Protein AF-A0A356Z5E9-F1 (afdb_monomer_lite)

Secondary structure (DSSP, 8-state):
---TTTTHHHHHHHHHHHHHHHHHHHHHHHHHHHSS---HHHHHHHHHHHHHHHHHHHHHHHHHHHHHHHHHHHS--TT--------TTHHHHHHHHHHHHHHHHHHHHHHHHHHHHHHHHHHHHHHHHHHHHHHHHHHHHHHTT-----S--------

Structure (mmCIF, N/CA/C/O backbone):
data_AF-A0A356Z5E9-F1
#
_entry.id   AF-A0A356Z5E9-F1
#
loop_
_atom_site.group_PDB
_atom_site.id
_atom_site.type_symbol
_atom_site.label_atom_id
_atom_site.label_alt_id
_atom_site.label_comp_id
_atom_site.label_asym_id
_atom_site.label_entity_id
_atom_site.label_seq_id
_atom_site.pdbx_PDB_ins_code
_atom_site.Cartn_x
_atom_site.Cartn_y
_atom_site.Cartn_z
_atom_site.occupancy
_atom_site.B_iso_or_equiv
_atom_site.auth_seq_id
_atom_site.auth_comp_id
_atom_site.auth_asym_id
_atom_site.auth_atom_id
_atom_site.pdbx_PDB_model_num
ATOM 1 N N . MET A 1 1 ? 26.402 -1.338 -32.395 1.00 38.12 1 MET A N 1
ATOM 2 C CA . MET A 1 1 ? 26.317 -1.157 -30.927 1.00 38.12 1 MET A CA 1
ATOM 3 C C . MET A 1 1 ? 24.865 -0.861 -30.579 1.00 38.12 1 MET A C 1
ATOM 5 O O . MET A 1 1 ? 24.390 0.202 -30.948 1.00 38.12 1 MET A O 1
ATOM 9 N N . LYS A 1 2 ? 24.137 -1.814 -29.982 1.00 38.47 2 LYS A N 1
ATOM 10 C CA . LYS A 1 2 ? 22.749 -1.601 -29.529 1.00 38.47 2 LYS A CA 1
ATOM 11 C C . LYS A 1 2 ? 22.754 -0.654 -28.320 1.00 38.47 2 LYS A C 1
ATOM 13 O O . LYS A 1 2 ? 23.650 -0.762 -27.487 1.00 38.47 2 LYS A O 1
ATOM 18 N N . SER A 1 3 ? 21.807 0.285 -28.285 1.00 46.62 3 SER A N 1
ATOM 19 C CA . SER A 1 3 ? 21.690 1.355 -27.284 1.00 46.62 3 SER A CA 1
ATOM 20 C C . SER A 1 3 ? 21.764 0.805 -25.855 1.00 46.62 3 SER A C 1
ATOM 22 O O . SER A 1 3 ? 21.025 -0.113 -25.488 1.00 46.62 3 SER A O 1
ATOM 24 N N . SER A 1 4 ? 22.646 1.389 -25.046 1.00 53.97 4 SER A N 1
ATOM 25 C CA . SER A 1 4 ? 22.857 1.100 -23.624 1.00 53.97 4 SER A CA 1
ATOM 26 C C . SER A 1 4 ? 21.620 1.356 -22.745 1.00 53.97 4 SER A C 1
ATOM 28 O O . SER A 1 4 ? 21.593 0.918 -21.599 1.00 53.97 4 SER A O 1
ATOM 30 N N . LEU A 1 5 ? 20.579 2.008 -23.279 1.00 56.12 5 LEU A N 1
ATOM 31 C CA . LEU A 1 5 ? 19.312 2.279 -22.589 1.00 56.12 5 LEU A CA 1
ATOM 32 C C . LEU A 1 5 ? 18.208 1.247 -22.882 1.00 56.12 5 LEU A C 1
ATOM 34 O O . LEU A 1 5 ? 17.252 1.147 -22.114 1.00 56.12 5 LEU A O 1
ATOM 38 N N . THR A 1 6 ? 18.353 0.415 -23.922 1.00 64.19 6 THR A N 1
ATOM 39 C CA . THR A 1 6 ? 17.310 -0.548 -24.345 1.00 64.19 6 THR A CA 1
ATOM 40 C C . THR A 1 6 ? 16.963 -1.575 -23.257 1.00 64.19 6 THR A C 1
ATOM 42 O O . THR A 1 6 ? 15.827 -2.026 -23.169 1.00 64.19 6 THR A O 1
ATOM 45 N N . GLY A 1 7 ? 17.930 -1.944 -22.408 1.00 74.31 7 GLY A N 1
ATOM 46 C CA . GLY A 1 7 ? 17.704 -2.854 -21.278 1.00 74.31 7 GLY A CA 1
ATOM 47 C C . GLY A 1 7 ? 17.180 -2.168 -20.012 1.00 74.31 7 GLY A C 1
ATOM 48 O O . GLY A 1 7 ? 16.654 -2.843 -19.134 1.00 74.31 7 GLY A O 1
ATOM 49 N N . LEU A 1 8 ? 17.303 -0.840 -19.909 1.00 81.81 8 LEU A N 1
ATOM 50 C CA . LEU A 1 8 ? 16.924 -0.079 -18.717 1.00 81.81 8 LEU A CA 1
ATOM 51 C C . LEU A 1 8 ? 15.422 0.213 -18.679 1.00 81.81 8 LEU A C 1
ATOM 53 O O . LEU A 1 8 ? 14.810 0.137 -17.614 1.00 81.81 8 LEU A O 1
ATOM 57 N N . MET A 1 9 ? 14.840 0.526 -19.839 1.00 86.50 9 MET A N 1
ATOM 58 C CA . MET A 1 9 ? 13.428 0.893 -19.958 1.00 86.50 9 MET A CA 1
ATOM 59 C C . MET A 1 9 ? 12.472 -0.209 -19.470 1.00 86.50 9 MET A C 1
ATOM 61 O O . MET A 1 9 ? 11.648 0.102 -18.614 1.00 86.50 9 MET A O 1
ATOM 65 N N . PRO A 1 10 ? 12.630 -1.497 -19.845 1.00 90.25 10 PRO A N 1
ATOM 66 C CA . PRO A 1 10 ? 11.760 -2.564 -19.336 1.00 90.25 10 PRO A CA 1
ATOM 67 C C . PRO A 1 10 ? 11.824 -2.744 -17.811 1.00 90.25 10 PRO A C 1
ATOM 69 O O . PRO A 1 10 ? 10.813 -3.009 -17.164 1.00 90.25 10 PRO A O 1
ATOM 72 N N . VAL A 1 11 ? 13.009 -2.578 -17.213 1.00 90.75 11 VAL A N 1
ATOM 73 C CA . VAL A 1 11 ? 13.191 -2.682 -15.753 1.00 90.75 11 VAL A CA 1
ATOM 74 C C . VAL A 1 11 ? 12.541 -1.490 -15.045 1.00 90.75 11 VAL A C 1
ATOM 76 O O . VAL A 1 11 ? 11.961 -1.638 -13.968 1.00 90.75 11 VAL A O 1
ATOM 79 N N . LEU A 1 12 ? 12.608 -0.305 -15.656 1.00 90.88 12 LEU A N 1
ATOM 80 C CA . LEU A 1 12 ? 11.945 0.893 -15.154 1.00 90.88 12 LEU A CA 1
ATOM 81 C C . LEU A 1 12 ? 10.417 0.804 -15.275 1.00 90.88 12 LEU A C 1
ATOM 83 O O . LEU A 1 12 ? 9.724 1.232 -14.353 1.00 90.88 12 LEU A O 1
ATOM 87 N N . ASP A 1 13 ? 9.901 0.219 -16.357 1.00 93.69 13 ASP A N 1
ATOM 88 C CA . ASP A 1 13 ? 8.469 -0.033 -16.552 1.00 93.69 13 ASP A CA 1
ATOM 89 C C . ASP A 1 13 ? 7.909 -0.976 -15.488 1.00 93.69 13 ASP A C 1
ATOM 91 O O . ASP A 1 13 ? 6.891 -0.667 -14.861 1.00 93.69 13 ASP A O 1
ATOM 95 N N . GLU A 1 14 ? 8.601 -2.085 -15.215 1.00 96.06 14 GLU A N 1
ATOM 96 C CA . GLU A 1 14 ? 8.196 -2.995 -14.142 1.00 96.06 14 GLU A CA 1
ATOM 97 C C . GLU A 1 14 ? 8.257 -2.286 -12.784 1.00 96.06 14 GLU A C 1
ATOM 99 O O . GLU A 1 14 ? 7.320 -2.371 -11.992 1.00 96.06 14 GLU A O 1
ATOM 104 N N . LYS A 1 15 ? 9.303 -1.492 -12.521 1.00 95.25 15 LYS A N 1
ATOM 105 C CA . LYS A 1 15 ? 9.403 -0.725 -11.271 1.00 95.25 15 LYS A CA 1
ATOM 106 C C . LYS A 1 15 ? 8.246 0.267 -11.116 1.00 95.25 15 LYS A C 1
ATOM 108 O O . LYS A 1 15 ? 7.676 0.371 -10.030 1.00 95.25 15 LYS A O 1
ATOM 113 N N . LEU A 1 16 ? 7.875 0.974 -12.184 1.00 96.38 16 LEU A N 1
ATOM 114 C CA . LEU A 1 16 ? 6.722 1.877 -12.200 1.00 96.38 16 LEU A CA 1
ATOM 115 C C . LEU A 1 16 ? 5.416 1.122 -11.916 1.00 96.38 16 LEU A C 1
ATOM 117 O O . LEU A 1 16 ? 4.593 1.601 -11.136 1.00 96.38 16 LEU A O 1
ATOM 121 N N . LYS A 1 17 ? 5.234 -0.062 -12.508 1.00 98.06 17 LYS A N 1
ATOM 122 C CA . LYS A 1 17 ? 4.076 -0.925 -12.252 1.00 98.06 17 LYS A CA 1
ATOM 123 C C . LYS A 1 17 ? 3.979 -1.321 -10.776 1.00 98.06 17 LYS A C 1
ATOM 125 O O . LYS A 1 17 ? 2.920 -1.133 -10.184 1.00 98.06 17 LYS A O 1
ATOM 130 N N . LEU A 1 18 ? 5.076 -1.755 -10.151 1.00 98.19 18 LEU A N 1
ATOM 131 C CA . LEU A 1 18 ? 5.078 -2.103 -8.722 1.00 98.19 18 LEU A CA 1
ATOM 132 C C . LEU A 1 18 ? 4.733 -0.915 -7.821 1.00 98.19 18 LEU A C 1
ATOM 134 O O . LEU A 1 18 ? 4.019 -1.070 -6.833 1.00 98.19 18 LEU A O 1
ATOM 138 N N . PHE A 1 19 ? 5.195 0.289 -8.165 1.00 98.44 19 PHE A N 1
ATOM 139 C CA . PHE A 1 19 ? 4.800 1.491 -7.431 1.00 98.44 19 PHE A CA 1
ATOM 140 C C . PHE A 1 19 ? 3.312 1.812 -7.589 1.00 98.44 19 PHE A C 1
ATOM 142 O O . PHE A 1 19 ? 2.686 2.225 -6.615 1.00 98.44 19 PHE A O 1
ATOM 149 N N . LYS A 1 20 ? 2.722 1.593 -8.772 1.00 98.25 20 LYS A N 1
ATOM 150 C CA . LYS A 1 20 ? 1.270 1.735 -8.974 1.00 98.25 20 LYS A CA 1
ATOM 151 C C . LYS A 1 20 ? 0.481 0.719 -8.142 1.00 98.25 20 LYS A C 1
ATOM 153 O O . LYS A 1 20 ? -0.493 1.105 -7.503 1.00 98.25 20 LYS A O 1
ATOM 158 N N . GLU A 1 21 ? 0.932 -0.533 -8.083 1.00 98.25 21 GLU A N 1
ATOM 159 C CA . GLU A 1 21 ? 0.338 -1.567 -7.218 1.00 98.25 21 GLU A CA 1
ATOM 160 C C . GLU A 1 21 ? 0.431 -1.174 -5.732 1.00 98.25 21 GLU A C 1
ATOM 162 O O . GLU A 1 21 ? -0.553 -1.237 -4.995 1.00 98.25 21 GLU A O 1
ATOM 167 N N . MET A 1 22 ? 1.588 -0.670 -5.288 1.00 98.19 22 MET A N 1
ATOM 168 C CA . MET A 1 22 ? 1.767 -0.207 -3.909 1.00 98.19 22 MET A CA 1
ATOM 169 C C . MET A 1 22 ? 0.906 1.025 -3.586 1.00 98.19 22 MET A C 1
ATOM 171 O O . MET A 1 22 ? 0.391 1.142 -2.472 1.00 98.19 22 MET A O 1
ATOM 175 N N . LEU A 1 23 ? 0.708 1.928 -4.553 1.00 98.12 23 LEU A N 1
ATOM 176 C CA . LEU A 1 23 ? -0.208 3.059 -4.415 1.00 98.12 23 LEU A CA 1
ATOM 177 C C . LEU A 1 23 ? -1.646 2.589 -4.224 1.00 98.12 23 LEU A C 1
ATOM 179 O O . LEU A 1 23 ? -2.307 3.074 -3.306 1.00 98.12 23 LEU A O 1
ATOM 183 N N . GLN A 1 24 ? -2.103 1.629 -5.025 1.00 98.00 24 GLN A N 1
ATOM 184 C CA . GLN A 1 24 ? -3.434 1.051 -4.876 1.00 98.00 24 GLN A CA 1
ATOM 185 C C . GLN A 1 24 ? -3.621 0.441 -3.479 1.00 98.00 24 GLN A C 1
ATOM 187 O O . GLN A 1 24 ? -4.578 0.790 -2.788 1.00 98.00 24 GLN A O 1
ATOM 192 N N . LEU A 1 25 ? -2.664 -0.367 -3.004 1.00 97.69 25 LEU A N 1
ATOM 193 C CA . LEU A 1 25 ? -2.713 -0.909 -1.641 1.00 97.69 25 LEU A CA 1
ATOM 194 C C . LEU A 1 25 ? -2.781 0.206 -0.590 1.00 97.69 25 LEU A C 1
ATOM 196 O O . LEU A 1 25 ? -3.581 0.123 0.337 1.00 97.69 25 LEU A O 1
ATOM 200 N N . SER A 1 26 ? -1.997 1.280 -0.736 1.00 97.81 26 SER A N 1
ATOM 201 C CA . SER A 1 26 ? -2.041 2.410 0.205 1.00 97.81 26 SER A CA 1
ATOM 202 C C . SER A 1 26 ? -3.410 3.109 0.241 1.00 97.81 26 SER A C 1
ATOM 204 O O . SER A 1 26 ? -3.865 3.525 1.306 1.00 97.81 26 SER A O 1
ATOM 206 N N . GLN A 1 27 ? -4.089 3.224 -0.905 1.00 97.50 27 GLN A N 1
ATOM 207 C CA . GLN A 1 27 ? -5.420 3.827 -1.009 1.00 97.50 27 GLN A CA 1
ATOM 208 C C . GLN A 1 27 ? -6.484 2.928 -0.376 1.00 97.50 27 GLN A C 1
ATOM 210 O O . GLN A 1 27 ? -7.320 3.404 0.391 1.00 97.50 27 GLN A O 1
ATOM 215 N N . GLU A 1 28 ? -6.411 1.625 -0.637 1.00 96.56 28 GLU A N 1
ATOM 216 C CA . GLU A 1 28 ? -7.284 0.627 -0.023 1.00 96.56 28 GLU A CA 1
ATOM 217 C C . GLU A 1 28 ? -7.104 0.583 1.507 1.00 96.56 28 GLU A C 1
ATOM 219 O O . GLU A 1 28 ? -8.094 0.518 2.232 1.00 96.56 28 GLU A O 1
ATOM 224 N N . GLN A 1 29 ? -5.874 0.718 2.023 1.00 95.94 29 GLN A N 1
ATOM 225 C CA . GLN A 1 29 ? -5.606 0.780 3.469 1.00 95.94 29 GLN A CA 1
ATOM 226 C C . GLN A 1 29 ? -6.253 2.010 4.116 1.00 95.94 29 GLN A C 1
ATOM 228 O O . GLN A 1 29 ? -6.800 1.926 5.217 1.00 95.94 29 GLN A O 1
ATOM 233 N N . VAL A 1 30 ? -6.214 3.159 3.431 1.00 95.50 30 VAL A N 1
ATOM 234 C CA . VAL A 1 30 ? -6.892 4.378 3.892 1.00 95.50 30 VAL A CA 1
ATOM 235 C C . VAL A 1 30 ? -8.405 4.175 3.915 1.00 95.50 30 VAL A C 1
ATOM 237 O O . VAL A 1 30 ? -9.026 4.488 4.928 1.00 95.50 30 VAL A O 1
ATOM 240 N N . ALA A 1 31 ? -8.988 3.630 2.844 1.00 94.19 31 ALA A N 1
ATOM 241 C CA . ALA A 1 31 ? -10.426 3.381 2.765 1.00 94.19 31 ALA A CA 1
ATOM 242 C C . ALA A 1 31 ? -10.899 2.413 3.862 1.00 94.19 31 ALA A C 1
ATOM 244 O O . ALA A 1 31 ? -11.895 2.680 4.532 1.00 94.19 31 ALA A O 1
ATOM 245 N N . LEU A 1 32 ? -10.138 1.341 4.100 1.00 93.88 32 LEU A N 1
ATOM 246 C CA . LEU A 1 32 ? -10.431 0.331 5.115 1.00 93.88 32 LEU A CA 1
ATOM 247 C C . LEU A 1 32 ? -10.498 0.925 6.527 1.00 93.88 32 LEU A C 1
ATOM 249 O O . LEU A 1 32 ? -11.407 0.615 7.288 1.00 93.88 32 LEU A O 1
ATOM 253 N N . LEU A 1 33 ? -9.566 1.818 6.873 1.00 90.50 33 LEU A N 1
ATOM 254 C CA . LEU A 1 33 ? -9.534 2.462 8.191 1.00 90.50 33 LEU A CA 1
A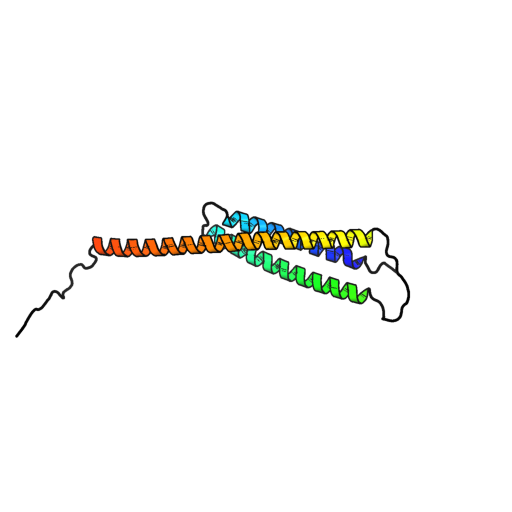TOM 255 C C . LEU A 1 33 ? -10.471 3.670 8.319 1.00 90.50 33 LEU A C 1
ATOM 257 O O . LEU A 1 33 ? -10.750 4.116 9.433 1.00 90.50 33 LEU A O 1
ATOM 261 N N . GLN A 1 34 ? -10.927 4.236 7.203 1.00 89.00 34 GLN A N 1
ATOM 262 C CA . GLN A 1 34 ? -11.930 5.303 7.186 1.00 89.00 34 GLN A CA 1
ATOM 263 C C . GLN A 1 34 ? -13.367 4.783 7.262 1.00 89.00 34 GLN A C 1
ATOM 265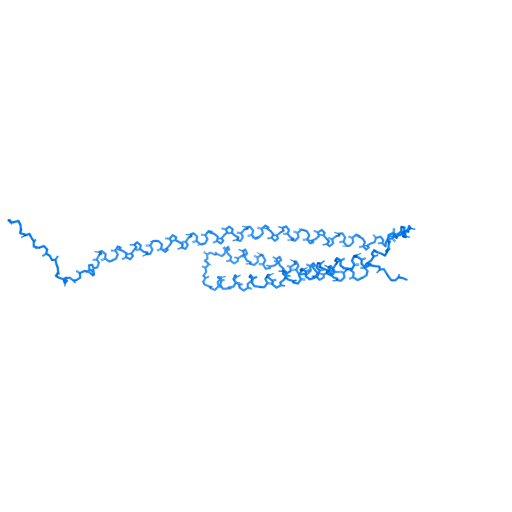 O O . GLN A 1 34 ? -14.274 5.596 7.437 1.00 89.00 34 GLN A O 1
ATOM 270 N N . ALA A 1 35 ? -13.573 3.468 7.158 1.00 87.12 35 ALA A N 1
ATOM 271 C CA . ALA A 1 35 ? -14.872 2.850 7.372 1.00 87.12 35 ALA A CA 1
ATOM 272 C C . ALA A 1 35 ? -15.448 3.219 8.753 1.00 87.12 35 ALA A C 1
ATOM 274 O O . ALA A 1 35 ? -14.716 3.442 9.721 1.00 87.12 35 ALA A O 1
ATOM 275 N N . GLU A 1 36 ? -16.778 3.291 8.834 1.00 79.19 36 GLU A N 1
ATOM 276 C CA . GLU A 1 36 ? -17.498 3.711 10.044 1.00 79.19 36 GLU A CA 1
ATOM 277 C C . GLU A 1 36 ? -17.242 2.780 11.238 1.00 79.19 36 GLU A C 1
ATOM 279 O O . GLU A 1 36 ? -17.203 3.227 12.384 1.00 79.19 36 GLU A O 1
ATOM 284 N N . GLN A 1 37 ? -17.018 1.493 10.966 1.00 81.62 37 GLN A N 1
ATOM 285 C CA . GLN A 1 37 ? -16.618 0.495 11.948 1.00 81.62 37 GLN A CA 1
ATOM 286 C C . GLN A 1 37 ? -15.395 -0.258 11.430 1.00 81.62 37 GLN A C 1
ATOM 288 O O . GLN A 1 37 ? -15.370 -0.704 10.285 1.00 81.62 37 GLN A O 1
AT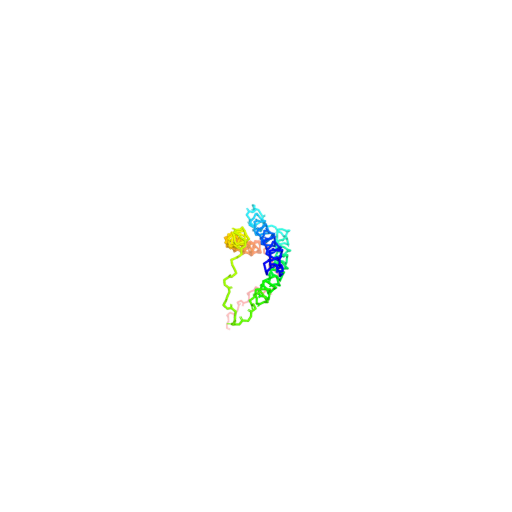OM 293 N N . VAL A 1 38 ? -14.390 -0.397 12.292 1.00 86.31 38 VAL A N 1
ATOM 294 C CA . VAL A 1 38 ? -13.226 -1.255 12.056 1.00 86.31 38 VAL A CA 1
ATOM 295 C C . VAL A 1 38 ? -13.410 -2.496 12.915 1.00 86.31 38 VAL A C 1
ATOM 297 O O . VAL A 1 38 ? -13.279 -2.436 14.139 1.00 86.31 38 VAL A O 1
ATOM 300 N N . ASP A 1 39 ? -13.771 -3.595 12.268 1.00 87.75 39 ASP A N 1
ATOM 301 C CA . ASP A 1 39 ? -13.978 -4.902 12.881 1.00 87.75 39 ASP A CA 1
ATOM 302 C C . ASP A 1 39 ? -12.746 -5.809 12.720 1.00 87.75 39 ASP A C 1
ATOM 304 O O . ASP A 1 39 ? -11.689 -5.398 12.235 1.00 87.75 39 ASP A O 1
ATOM 308 N N . GLU A 1 40 ? -12.857 -7.050 13.192 1.00 88.50 40 GLU A N 1
ATOM 309 C CA . GLU A 1 40 ? -11.773 -8.033 13.134 1.00 88.50 40 GLU A CA 1
ATOM 310 C C . GLU A 1 40 ? -11.375 -8.381 11.691 1.00 88.50 40 GLU A C 1
ATOM 312 O O . GLU A 1 40 ? -10.182 -8.491 11.394 1.00 88.50 40 GLU A O 1
ATOM 317 N N . ASP A 1 41 ? -12.345 -8.465 10.777 1.00 90.38 41 ASP A N 1
ATOM 318 C CA . ASP A 1 41 ? -12.099 -8.732 9.359 1.00 90.38 41 ASP A CA 1
ATOM 319 C C . ASP A 1 41 ? -11.323 -7.585 8.700 1.00 90.38 41 ASP A C 1
ATOM 321 O O . ASP A 1 41 ? -10.382 -7.824 7.935 1.00 90.38 41 ASP A O 1
ATOM 325 N N . ALA A 1 42 ? -11.642 -6.334 9.044 1.00 90.50 42 ALA A N 1
ATOM 326 C CA . ALA A 1 42 ? -10.881 -5.175 8.596 1.00 90.50 42 ALA A CA 1
ATOM 327 C C . ALA A 1 42 ? -9.431 -5.210 9.106 1.00 90.50 42 ALA A C 1
ATOM 329 O O . ALA A 1 42 ? -8.503 -4.910 8.353 1.00 90.50 42 ALA A O 1
ATOM 330 N N . ILE A 1 43 ? -9.201 -5.622 10.355 1.00 90.06 43 ILE A N 1
ATOM 331 C CA . ILE A 1 43 ? -7.840 -5.781 10.888 1.00 90.06 43 ILE A CA 1
ATOM 332 C C . ILE A 1 43 ? -7.090 -6.901 10.163 1.00 90.06 43 ILE A C 1
ATOM 334 O O . ILE A 1 43 ? -5.944 -6.700 9.755 1.00 90.06 43 ILE A O 1
ATOM 338 N N . LYS A 1 44 ? -7.731 -8.052 9.939 1.00 93.31 44 LYS A N 1
ATOM 339 C CA . LYS A 1 44 ? -7.132 -9.171 9.206 1.00 93.31 44 LYS A CA 1
ATOM 340 C C . LYS A 1 44 ? -6.728 -8.758 7.790 1.00 93.31 44 LYS A C 1
ATOM 342 O O . LYS A 1 44 ? -5.583 -8.969 7.389 1.00 93.31 44 LYS A O 1
ATOM 347 N N . ARG A 1 45 ? -7.631 -8.090 7.067 1.00 94.25 45 ARG A N 1
ATOM 348 C CA . ARG A 1 45 ? -7.356 -7.567 5.725 1.00 94.25 45 ARG A CA 1
ATOM 349 C C . ARG A 1 45 ? -6.210 -6.556 5.741 1.00 94.25 45 ARG A C 1
ATOM 351 O O . ARG A 1 45 ? -5.337 -6.612 4.880 1.00 94.25 45 ARG A O 1
ATOM 358 N N . LEU A 1 46 ? -6.151 -5.670 6.738 1.00 93.56 46 LEU A N 1
ATOM 359 C CA . LEU A 1 46 ? -5.037 -4.731 6.887 1.00 93.56 46 LEU A CA 1
ATOM 360 C C . LEU A 1 46 ? -3.691 -5.462 7.037 1.00 93.56 46 LEU A C 1
ATOM 362 O O . LEU A 1 46 ? -2.704 -5.049 6.426 1.00 93.56 46 LEU A O 1
ATOM 366 N N . THR A 1 47 ? -3.644 -6.551 7.810 1.00 93.56 47 THR A N 1
ATOM 367 C CA . THR A 1 47 ? -2.440 -7.382 7.976 1.00 93.56 47 THR A CA 1
ATOM 368 C C . THR A 1 47 ? -2.018 -8.062 6.671 1.00 93.56 47 THR A C 1
ATOM 370 O O . THR A 1 47 ? -0.839 -8.017 6.319 1.00 93.56 47 THR A O 1
ATOM 373 N N . GLU A 1 48 ? -2.960 -8.628 5.915 1.00 96.12 48 GLU A N 1
ATOM 374 C CA . GLU A 1 48 ? -2.694 -9.238 4.599 1.00 96.12 48 GLU A CA 1
ATOM 375 C C . GLU A 1 48 ? -2.145 -8.211 3.593 1.00 96.12 48 GLU A C 1
ATOM 377 O O . GLU A 1 48 ? -1.197 -8.480 2.847 1.00 96.12 48 GLU A O 1
ATOM 382 N N . MET A 1 49 ? -2.681 -6.989 3.618 1.00 96.38 49 MET A N 1
ATOM 383 C CA . MET A 1 49 ? -2.189 -5.887 2.791 1.00 96.38 49 MET A CA 1
ATOM 384 C C . MET A 1 49 ? -0.775 -5.448 3.185 1.00 96.38 49 MET A C 1
ATOM 386 O O . MET A 1 49 ? 0.025 -5.126 2.310 1.00 96.38 49 MET A O 1
ATOM 390 N N . ILE A 1 50 ? -0.436 -5.443 4.480 1.00 94.00 50 ILE A N 1
ATOM 391 C CA . ILE A 1 50 ? 0.930 -5.148 4.946 1.00 94.00 50 ILE A CA 1
ATOM 392 C C . ILE A 1 50 ? 1.916 -6.197 4.421 1.00 94.00 50 ILE A C 1
ATOM 394 O O . ILE A 1 50 ? 2.973 -5.822 3.914 1.00 94.00 50 ILE A O 1
ATOM 398 N N . ALA A 1 51 ? 1.562 -7.484 4.479 1.00 96.00 51 ALA A N 1
ATOM 399 C CA . ALA A 1 51 ? 2.389 -8.551 3.916 1.00 96.00 51 ALA A CA 1
ATOM 400 C C . ALA A 1 51 ? 2.589 -8.366 2.401 1.00 96.00 51 ALA A C 1
ATOM 402 O O . ALA A 1 51 ? 3.721 -8.344 1.923 1.00 96.00 51 ALA A O 1
ATOM 403 N N . SER A 1 52 ? 1.504 -8.091 1.669 1.00 97.06 52 SER A N 1
ATOM 404 C CA . SER A 1 52 ? 1.556 -7.821 0.224 1.00 97.06 52 SER A CA 1
ATOM 405 C C . SER A 1 52 ? 2.459 -6.626 -0.113 1.00 97.06 52 SER A C 1
ATOM 407 O O . SER A 1 52 ? 3.211 -6.650 -1.087 1.00 97.06 52 SER A O 1
ATOM 409 N N . ARG A 1 53 ? 2.441 -5.571 0.714 1.00 95.94 53 ARG A N 1
ATOM 410 C CA . ARG A 1 53 ? 3.338 -4.418 0.548 1.00 95.94 53 ARG A CA 1
ATOM 411 C C . ARG A 1 53 ? 4.801 -4.779 0.772 1.00 95.94 53 ARG A C 1
ATOM 413 O O . ARG A 1 53 ? 5.645 -4.255 0.049 1.00 95.94 53 ARG A O 1
ATOM 420 N N . GLN A 1 54 ? 5.106 -5.651 1.731 1.00 95.94 54 GLN A N 1
ATOM 421 C CA . GLN A 1 54 ? 6.477 -6.106 1.960 1.00 95.94 54 GLN A CA 1
ATOM 422 C C . GLN A 1 54 ? 7.025 -6.853 0.737 1.00 95.94 54 GLN A C 1
ATOM 424 O O . GLN A 1 54 ? 8.156 -6.598 0.321 1.00 95.94 54 GLN A O 1
ATOM 429 N N . ASP A 1 55 ? 6.209 -7.699 0.105 1.00 97.31 55 ASP A N 1
ATOM 430 C CA . ASP A 1 55 ? 6.594 -8.405 -1.121 1.00 97.31 55 ASP A CA 1
ATOM 431 C C . ASP A 1 55 ? 6.863 -7.439 -2.283 1.00 97.31 55 ASP A C 1
ATOM 433 O O . ASP A 1 55 ? 7.848 -7.590 -3.014 1.00 97.31 55 ASP A O 1
ATOM 437 N N . LEU A 1 56 ? 6.032 -6.399 -2.434 1.00 97.06 56 LEU A N 1
ATOM 438 C CA . LEU A 1 56 ? 6.264 -5.345 -3.426 1.00 97.06 56 LEU A CA 1
ATOM 439 C C . LEU A 1 56 ? 7.559 -4.573 -3.155 1.00 97.06 56 LEU A C 1
ATOM 441 O O . LEU A 1 56 ? 8.318 -4.336 -4.094 1.00 97.06 56 LEU A O 1
ATOM 445 N N . MET A 1 57 ? 7.840 -4.208 -1.900 1.00 96.12 57 MET A N 1
ATOM 446 C CA . MET A 1 57 ? 9.082 -3.516 -1.532 1.00 96.12 57 MET A CA 1
ATOM 447 C C . MET A 1 57 ? 10.312 -4.354 -1.881 1.00 96.12 57 MET A C 1
ATOM 449 O O . MET A 1 57 ? 11.211 -3.853 -2.551 1.00 96.12 57 MET A O 1
ATOM 453 N N . ASN A 1 58 ? 10.304 -5.646 -1.543 1.00 97.69 58 ASN A N 1
ATOM 454 C CA . ASN A 1 58 ? 11.404 -6.555 -1.868 1.00 97.69 58 ASN A CA 1
ATOM 455 C C . ASN A 1 58 ? 11.656 -6.609 -3.389 1.00 97.69 58 ASN A C 1
ATOM 457 O O . ASN A 1 58 ? 12.793 -6.501 -3.852 1.00 97.69 58 ASN A O 1
ATOM 461 N N . ARG A 1 59 ? 10.591 -6.713 -4.197 1.00 97.69 59 ARG A N 1
ATOM 462 C CA . ARG A 1 59 ? 10.692 -6.696 -5.669 1.00 97.69 59 ARG A CA 1
ATOM 463 C C . ARG A 1 59 ? 11.215 -5.356 -6.199 1.00 97.69 59 ARG A C 1
ATOM 465 O O . ARG A 1 59 ? 12.061 -5.345 -7.093 1.00 97.69 59 ARG A O 1
ATOM 472 N N . ILE A 1 60 ? 10.756 -4.231 -5.646 1.00 96.31 60 ILE A N 1
ATOM 473 C CA . ILE A 1 60 ? 11.242 -2.887 -6.001 1.00 96.31 60 ILE A CA 1
ATOM 474 C C . ILE A 1 60 ? 12.731 -2.737 -5.676 1.00 96.31 60 ILE A C 1
ATOM 476 O O . ILE A 1 60 ? 13.474 -2.153 -6.475 1.00 96.31 60 ILE A O 1
ATOM 480 N N . ASP A 1 61 ? 13.184 -3.265 -4.541 1.00 96.25 61 ASP A N 1
ATOM 481 C CA . ASP A 1 61 ? 14.591 -3.241 -4.153 1.00 96.25 61 ASP A CA 1
ATOM 482 C C . ASP A 1 61 ? 15.432 -4.036 -5.147 1.00 96.25 61 ASP A C 1
ATOM 484 O O . ASP A 1 61 ? 16.420 -3.507 -5.661 1.00 96.25 61 ASP A O 1
ATOM 488 N N . HIS A 1 62 ? 15.009 -5.244 -5.527 1.00 95.19 62 HIS A N 1
ATOM 489 C CA . HIS A 1 62 ? 15.692 -6.024 -6.562 1.00 95.19 62 HIS A CA 1
ATOM 490 C C . HIS A 1 62 ? 15.812 -5.261 -7.889 1.00 95.19 62 HIS A C 1
ATOM 492 O O . HIS A 1 62 ? 16.914 -5.140 -8.426 1.00 95.19 62 HIS A O 1
ATOM 498 N N . LEU A 1 63 ? 14.723 -4.659 -8.380 1.00 92.69 63 LEU A N 1
ATOM 499 C CA . LEU A 1 63 ? 14.761 -3.855 -9.609 1.00 92.69 63 LEU A CA 1
ATOM 500 C C . LEU A 1 63 ? 15.670 -2.629 -9.472 1.00 92.69 63 LEU A C 1
ATOM 502 O O . LEU A 1 63 ? 16.321 -2.223 -10.432 1.00 92.69 63 LEU A O 1
ATOM 506 N N . SER A 1 64 ? 15.741 -2.031 -8.282 1.00 90.81 64 SER A N 1
ATOM 507 C CA . SER A 1 64 ? 16.622 -0.891 -8.012 1.00 90.81 64 SER A CA 1
ATOM 508 C C . SER A 1 64 ? 18.098 -1.277 -8.103 1.00 90.81 64 SER A C 1
ATOM 510 O O . SER A 1 64 ? 18.882 -0.516 -8.675 1.00 90.81 64 SER A O 1
ATOM 512 N N . HIS A 1 65 ? 18.462 -2.466 -7.617 1.00 91.50 65 HIS A N 1
ATOM 513 C CA . HIS A 1 65 ? 19.804 -3.023 -7.790 1.00 91.50 65 HIS A CA 1
ATOM 514 C C . HIS A 1 65 ? 20.092 -3.311 -9.269 1.00 91.50 65 HIS A C 1
ATOM 516 O O . HIS A 1 65 ? 21.096 -2.829 -9.790 1.00 91.50 65 HIS A O 1
ATOM 522 N N . SER A 1 66 ? 19.171 -3.965 -9.988 1.00 89.19 66 SER A N 1
ATOM 523 C CA . SER A 1 66 ? 19.333 -4.237 -11.425 1.00 89.19 66 SER A CA 1
ATOM 524 C C . SER A 1 66 ? 19.501 -2.962 -12.259 1.00 89.19 66 SER A C 1
ATOM 526 O O . SER A 1 66 ? 20.360 -2.904 -13.134 1.00 89.19 66 SER A O 1
ATOM 528 N N . ILE A 1 67 ? 18.733 -1.906 -11.967 1.00 85.94 67 ILE A N 1
ATOM 529 C CA . ILE A 1 67 ? 18.884 -0.585 -12.601 1.00 85.94 67 ILE A CA 1
ATOM 530 C C . ILE A 1 67 ? 20.285 -0.014 -12.358 1.00 85.94 67 ILE A C 1
ATOM 532 O O . ILE A 1 67 ? 20.878 0.566 -13.267 1.00 85.94 67 ILE A O 1
ATOM 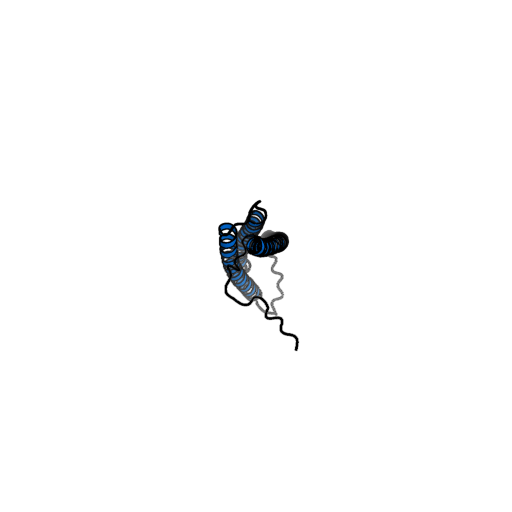536 N N . ASN A 1 68 ? 20.813 -0.147 -11.140 1.00 85.25 68 ASN A N 1
ATOM 537 C CA . ASN A 1 68 ? 22.146 0.343 -10.797 1.00 85.25 68 ASN A CA 1
ATOM 538 C C . ASN A 1 68 ? 23.242 -0.423 -11.551 1.00 85.25 68 ASN A C 1
ATOM 540 O O . ASN A 1 68 ? 24.158 0.191 -12.095 1.00 85.25 68 ASN A O 1
ATOM 544 N N . ASP A 1 69 ? 23.123 -1.745 -11.638 1.00 86.19 69 ASP A N 1
ATOM 545 C CA . ASP A 1 69 ? 24.093 -2.594 -12.333 1.00 86.19 69 ASP A CA 1
ATOM 546 C C . ASP A 1 69 ? 24.074 -2.356 -13.846 1.00 86.19 69 ASP A C 1
ATOM 548 O O . ASP A 1 69 ? 25.130 -2.206 -14.461 1.00 86.19 69 ASP A O 1
ATOM 552 N N . LEU A 1 70 ? 22.886 -2.201 -14.441 1.00 83.50 70 LEU A N 1
ATOM 553 C CA . LEU A 1 70 ? 22.738 -1.831 -15.852 1.00 83.50 70 LEU A CA 1
ATOM 554 C C . LEU A 1 70 ? 23.348 -0.458 -16.153 1.00 83.50 70 LEU A C 1
ATOM 556 O O . LEU A 1 70 ? 24.020 -0.296 -17.169 1.00 83.50 70 LEU A O 1
ATOM 560 N N . LYS A 1 71 ? 23.170 0.526 -15.262 1.00 79.50 71 LYS A N 1
ATOM 561 C CA . LYS A 1 71 ? 23.797 1.850 -15.403 1.00 79.50 71 LYS A CA 1
ATOM 562 C C . LYS A 1 71 ? 25.321 1.783 -15.331 1.00 79.50 71 LYS A C 1
ATOM 564 O O . LYS A 1 71 ? 25.985 2.437 -16.130 1.00 79.50 71 LYS A O 1
ATOM 569 N N . LYS A 1 72 ? 25.875 0.982 -14.414 1.00 80.62 72 LYS A N 1
ATOM 570 C CA . LYS A 1 72 ? 27.326 0.751 -14.322 1.00 80.62 72 LYS A CA 1
ATOM 571 C C . LYS A 1 72 ? 27.867 0.067 -15.577 1.00 80.62 72 LYS A C 1
ATOM 573 O O . LYS A 1 72 ? 28.898 0.483 -16.084 1.00 80.62 72 LYS A O 1
ATOM 578 N N . ALA A 1 73 ? 27.157 -0.930 -16.103 1.00 77.12 73 ALA A N 1
ATOM 579 C CA . ALA A 1 73 ? 27.543 -1.637 -17.324 1.00 77.12 73 ALA A CA 1
ATOM 580 C C . ALA A 1 73 ? 27.436 -0.762 -18.590 1.00 77.12 73 ALA A C 1
ATOM 582 O O . ALA A 1 73 ? 28.203 -0.937 -19.535 1.00 77.12 73 ALA A O 1
ATOM 583 N N . ALA A 1 74 ? 26.496 0.189 -18.614 1.00 69.56 74 ALA A N 1
ATOM 584 C CA . ALA A 1 74 ? 26.326 1.160 -19.695 1.00 69.56 74 ALA A CA 1
ATOM 585 C C . ALA A 1 74 ? 27.426 2.241 -19.730 1.00 69.56 74 ALA A C 1
ATOM 587 O O . ALA A 1 74 ? 27.717 2.780 -20.801 1.00 69.56 74 ALA A O 1
ATOM 588 N N . ALA A 1 75 ? 28.042 2.548 -18.586 1.00 61.22 75 ALA A N 1
ATOM 589 C CA . ALA A 1 75 ? 29.194 3.438 -18.473 1.00 61.22 75 ALA A CA 1
ATOM 590 C C . ALA A 1 75 ? 30.502 2.666 -18.754 1.00 61.22 75 ALA A C 1
ATOM 592 O O . ALA A 1 75 ? 31.183 2.204 -17.842 1.00 61.22 75 ALA A O 1
ATOM 593 N N . ILE A 1 76 ? 30.844 2.494 -20.035 1.00 50.66 76 ILE A N 1
ATOM 594 C CA . ILE A 1 76 ? 32.082 1.823 -20.469 1.00 50.66 76 ILE A CA 1
ATOM 595 C C . ILE A 1 76 ? 33.286 2.773 -20.299 1.00 50.66 76 ILE A C 1
ATOM 597 O O . ILE A 1 76 ? 33.387 3.749 -21.033 1.00 50.66 76 ILE A O 1
ATOM 601 N N . GLU A 1 77 ? 34.181 2.418 -19.366 1.00 41.06 77 GLU A N 1
ATOM 602 C CA . GLU A 1 77 ? 35.551 2.908 -19.085 1.00 41.06 77 GLU A CA 1
ATOM 603 C C . GLU A 1 77 ? 35.817 4.429 -18.908 1.00 41.06 77 GLU A C 1
ATOM 605 O O . GLU A 1 77 ? 35.314 5.255 -19.667 1.00 41.06 77 GLU A O 1
ATO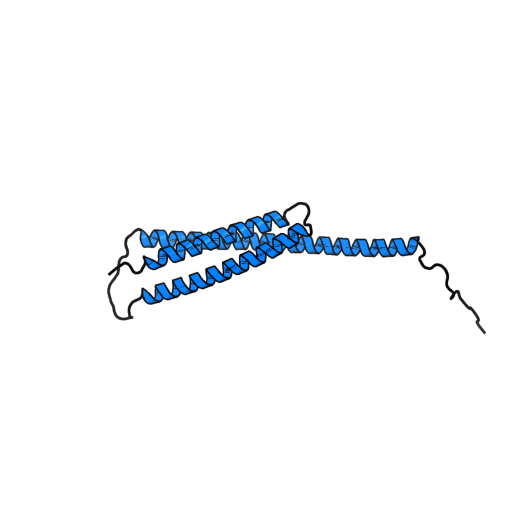M 610 N N . PRO A 1 78 ? 36.711 4.842 -17.975 1.00 43.41 78 PRO A N 1
ATOM 611 C CA . PRO A 1 78 ? 37.001 6.259 -17.693 1.00 43.41 78 PRO A CA 1
ATOM 612 C C . PRO A 1 78 ? 37.642 7.061 -18.844 1.00 43.41 78 PRO A C 1
ATOM 614 O O . PRO A 1 78 ? 37.851 8.258 -18.684 1.00 43.41 78 PRO A O 1
ATOM 617 N N . ASN A 1 79 ? 37.976 6.435 -19.979 1.00 38.88 79 ASN A N 1
ATOM 618 C CA . ASN A 1 79 ? 38.834 7.010 -21.023 1.00 38.88 79 ASN A CA 1
ATOM 619 C C . ASN A 1 79 ? 38.239 6.955 -22.441 1.00 38.88 79 ASN A C 1
ATOM 621 O O . ASN A 1 79 ? 38.968 6.777 -23.415 1.00 38.88 79 ASN A O 1
ATOM 625 N N . SER A 1 80 ? 36.928 7.147 -22.603 1.00 41.12 80 SER A N 1
ATOM 626 C CA . SER A 1 80 ? 36.367 7.435 -23.930 1.00 41.12 80 SER A CA 1
ATOM 627 C C . SER A 1 80 ? 35.660 8.790 -23.952 1.00 41.12 80 SER A C 1
ATOM 629 O O . SER A 1 80 ? 34.493 8.951 -23.608 1.00 41.12 80 SER A O 1
ATOM 631 N N . SER A 1 81 ? 36.422 9.799 -24.367 1.00 45.56 81 SER A N 1
ATOM 632 C CA . SER A 1 81 ? 35.938 11.090 -24.844 1.00 45.56 81 SER A CA 1
ATOM 633 C C . SER A 1 81 ? 35.064 10.873 -26.079 1.00 45.56 81 SER A C 1
ATOM 635 O O . SER A 1 81 ? 35.530 10.832 -27.213 1.00 45.56 81 SER A O 1
ATOM 637 N N . GLY A 1 82 ? 33.767 10.703 -25.862 1.00 37.78 82 GLY A N 1
ATOM 638 C CA . GLY A 1 82 ? 32.808 10.572 -26.945 1.00 37.78 82 GLY A CA 1
ATOM 639 C C . GLY A 1 82 ? 31.413 10.869 -26.442 1.00 37.78 82 GLY A C 1
ATOM 640 O O . GLY A 1 82 ? 30.751 9.986 -25.905 1.00 37.78 82 GLY A O 1
ATOM 641 N N . SER A 1 83 ? 30.973 12.114 -26.618 1.00 49.44 83 SER A N 1
ATOM 642 C CA . SER A 1 83 ? 29.577 12.521 -26.478 1.00 49.44 83 SER A CA 1
ATOM 643 C C . SER A 1 83 ? 28.677 11.544 -27.234 1.00 49.44 83 SER A C 1
ATOM 645 O O . SER A 1 83 ? 28.626 11.554 -28.462 1.00 49.44 83 SER A O 1
ATOM 647 N N . ARG A 1 84 ? 27.968 10.680 -26.505 1.00 48.47 84 ARG A N 1
ATOM 648 C CA . ARG A 1 84 ? 26.918 9.828 -27.066 1.00 48.47 84 ARG A CA 1
ATOM 649 C C . ARG A 1 84 ? 25.602 10.556 -26.854 1.00 48.47 84 ARG A C 1
ATOM 651 O O . ARG A 1 84 ? 24.956 10.381 -25.830 1.00 48.47 84 ARG A O 1
ATOM 658 N N . ALA A 1 85 ? 25.261 11.416 -27.810 1.00 42.22 85 ALA A N 1
ATOM 659 C CA . ALA A 1 85 ? 23.911 11.941 -27.942 1.00 42.22 85 ALA A CA 1
ATOM 660 C C . ALA A 1 85 ? 22.962 10.746 -28.144 1.00 42.22 85 ALA A C 1
ATOM 662 O O . ALA A 1 85 ? 23.011 10.082 -29.182 1.00 42.22 85 ALA A O 1
ATOM 663 N N . GLY A 1 86 ? 22.192 10.413 -27.106 1.00 48.12 86 GLY A N 1
ATOM 664 C CA . GLY A 1 86 ? 21.083 9.468 -27.184 1.00 48.12 86 GLY A CA 1
ATOM 665 C C . GLY A 1 86 ? 19.958 10.034 -28.050 1.00 48.12 86 GLY A C 1
ATOM 666 O O . GLY A 1 86 ? 19.879 11.242 -28.273 1.00 48.12 86 GLY A O 1
ATOM 667 N N . GLU A 1 87 ? 19.110 9.155 -28.585 1.00 43.44 87 GLU A N 1
ATOM 668 C CA . GLU A 1 87 ? 17.941 9.550 -29.374 1.00 43.44 87 GLU A CA 1
ATOM 669 C C . GLU A 1 87 ? 17.053 10.531 -28.578 1.00 43.44 87 GLU A C 1
ATOM 671 O O . GLU A 1 87 ? 16.716 10.227 -27.431 1.00 43.44 87 GLU A O 1
ATOM 676 N N . PRO A 1 88 ? 16.613 11.659 -29.173 1.00 43.88 88 PRO A N 1
ATOM 677 C CA . PRO A 1 88 ? 15.931 12.754 -28.469 1.00 43.88 88 PRO A CA 1
ATOM 678 C C . PRO A 1 88 ? 14.595 12.416 -27.768 1.00 43.88 88 PRO A C 1
ATOM 680 O O . PRO A 1 88 ? 14.027 13.295 -27.139 1.00 43.88 88 PRO A O 1
ATOM 683 N N . GLY A 1 89 ? 14.098 11.172 -27.815 1.00 52.38 89 GLY A N 1
ATOM 684 C CA . GLY A 1 89 ? 12.896 10.733 -27.083 1.00 52.38 89 GLY A CA 1
ATOM 685 C C . GLY A 1 89 ? 13.140 9.746 -25.931 1.00 52.38 89 GLY A C 1
ATOM 686 O O . GLY A 1 89 ? 12.312 9.653 -25.027 1.00 52.38 89 GLY A O 1
ATOM 687 N N . GLN A 1 90 ? 14.268 9.021 -25.917 1.00 59.19 90 GLN A N 1
ATOM 688 C CA . GLN A 1 90 ? 14.536 8.004 -24.882 1.00 59.19 90 GLN A CA 1
ATOM 689 C C . GLN A 1 90 ? 14.885 8.641 -23.531 1.00 59.19 90 GLN A C 1
ATOM 691 O O . GLN A 1 90 ? 14.486 8.128 -22.485 1.00 59.19 90 GLN A O 1
ATOM 696 N N . ASP A 1 91 ? 15.571 9.785 -23.552 1.00 70.50 91 ASP A N 1
ATOM 697 C CA . ASP A 1 91 ? 15.903 10.530 -22.337 1.00 70.50 91 ASP A CA 1
ATOM 698 C C . ASP A 1 91 ? 14.662 11.215 -21.737 1.00 70.50 91 ASP A C 1
ATOM 700 O O . ASP A 1 91 ? 14.488 11.208 -20.516 1.00 70.50 91 ASP A O 1
ATOM 704 N N . GLU A 1 92 ? 13.753 11.734 -22.571 1.00 81.38 92 GLU A N 1
ATOM 705 C CA . GLU A 1 92 ? 12.498 12.349 -22.115 1.00 81.38 92 GLU A CA 1
ATOM 706 C C . GLU A 1 92 ? 11.541 11.326 -21.489 1.00 81.38 92 GLU A C 1
ATOM 708 O O . GLU A 1 92 ? 11.036 11.558 -20.387 1.00 81.38 92 GLU A O 1
ATOM 713 N N . GLU A 1 93 ? 11.325 10.172 -22.134 1.00 84.81 93 GLU A N 1
ATOM 714 C CA . GLU A 1 93 ? 10.460 9.115 -21.592 1.00 84.81 93 GLU A CA 1
ATOM 715 C C . GLU A 1 93 ? 11.016 8.566 -20.270 1.00 84.81 93 GLU A C 1
ATOM 717 O O . GLU A 1 93 ? 10.287 8.391 -19.289 1.00 84.81 93 GLU A O 1
ATOM 722 N N . TYR A 1 94 ? 12.331 8.348 -20.208 1.00 84.50 94 TYR A N 1
ATOM 723 C CA . TYR A 1 94 ? 13.013 7.914 -18.995 1.00 84.50 94 TYR A CA 1
ATOM 724 C C . TYR A 1 94 ? 12.848 8.926 -17.846 1.00 84.50 94 TYR A C 1
ATOM 726 O O . TYR A 1 94 ? 12.494 8.543 -16.724 1.00 84.50 94 TYR A O 1
ATOM 734 N N . ILE A 1 95 ? 13.051 10.224 -18.109 1.00 86.56 95 ILE A N 1
ATOM 735 C CA . ILE A 1 95 ? 12.848 11.294 -17.118 1.00 86.56 95 ILE A CA 1
ATOM 736 C C . ILE A 1 95 ? 11.380 11.359 -16.679 1.00 86.56 95 ILE A C 1
ATOM 738 O O . ILE A 1 95 ? 11.108 11.483 -15.481 1.00 86.56 95 ILE A O 1
ATOM 742 N N . SER A 1 96 ? 10.439 11.235 -17.618 1.00 91.06 96 SER A N 1
ATOM 743 C CA . SER A 1 96 ? 9.003 11.218 -17.333 1.00 91.06 96 SER A CA 1
ATOM 744 C C . SER A 1 96 ? 8.636 10.079 -16.380 1.00 91.06 96 SER A C 1
ATOM 746 O O . SER A 1 96 ? 8.057 10.347 -15.328 1.00 91.06 96 SER A O 1
ATOM 748 N N . LYS A 1 97 ? 9.073 8.841 -16.643 1.00 91.00 97 LYS A N 1
ATOM 749 C CA . LYS A 1 97 ? 8.810 7.704 -15.741 1.00 91.00 97 LYS A CA 1
ATOM 750 C C . LYS A 1 97 ? 9.436 7.888 -14.356 1.00 91.00 97 LYS A C 1
ATOM 752 O O . LYS A 1 97 ? 8.842 7.499 -13.351 1.00 91.00 97 LYS A O 1
ATOM 757 N N . LEU A 1 98 ? 10.623 8.494 -14.262 1.00 90.25 98 LEU A N 1
ATOM 758 C CA . LEU A 1 98 ? 11.220 8.817 -12.961 1.00 90.25 98 LEU A CA 1
ATOM 759 C C . LEU A 1 98 ? 10.393 9.849 -12.187 1.00 90.25 98 LEU A C 1
ATOM 761 O O . LEU A 1 98 ? 10.256 9.730 -10.968 1.00 90.25 98 LEU A O 1
ATOM 765 N N . ASN A 1 99 ? 9.847 10.851 -12.874 1.00 94.19 99 ASN A N 1
ATOM 766 C CA . ASN A 1 99 ? 8.952 11.832 -12.265 1.00 94.19 99 ASN A CA 1
ATOM 767 C C . ASN A 1 99 ? 7.640 11.186 -11.808 1.00 94.19 99 ASN A C 1
ATOM 769 O O . ASN A 1 99 ? 7.205 11.452 -10.686 1.00 94.19 99 ASN A O 1
ATOM 773 N N . ASP A 1 100 ? 7.076 10.275 -12.601 1.00 96.31 100 ASP A N 1
ATOM 774 C CA . ASP A 1 100 ? 5.887 9.505 -12.226 1.00 96.31 100 ASP A CA 1
ATOM 775 C C . ASP A 1 100 ? 6.134 8.678 -10.962 1.00 96.31 100 ASP A C 1
ATOM 777 O O . ASP A 1 100 ? 5.355 8.751 -10.012 1.00 96.31 100 ASP A O 1
ATOM 781 N N . ILE A 1 101 ? 7.256 7.952 -10.897 1.00 95.31 101 ILE A N 1
ATOM 782 C CA . ILE A 1 101 ? 7.639 7.184 -9.705 1.00 95.31 101 ILE A CA 1
ATOM 783 C C . ILE A 1 101 ? 7.756 8.101 -8.481 1.00 95.31 101 ILE A C 1
ATOM 785 O O . ILE A 1 101 ? 7.222 7.773 -7.423 1.00 95.31 101 ILE A O 1
ATOM 789 N N . ARG A 1 102 ? 8.412 9.265 -8.599 1.00 96.31 102 ARG A N 1
ATOM 790 C CA . ARG A 1 102 ? 8.521 10.227 -7.484 1.00 96.31 102 ARG A CA 1
ATOM 791 C C . ARG A 1 102 ? 7.154 10.734 -7.029 1.00 96.31 102 ARG A C 1
ATOM 793 O O . ARG A 1 102 ? 6.910 10.822 -5.827 1.00 96.31 102 ARG A O 1
ATOM 800 N N . SER A 1 103 ? 6.274 11.050 -7.976 1.00 98.06 103 SER A N 1
ATOM 801 C CA . SER A 1 103 ? 4.908 11.490 -7.689 1.00 98.06 103 SER A CA 1
ATOM 802 C C . SER A 1 103 ? 4.120 10.407 -6.949 1.00 98.06 103 SER A C 1
ATOM 804 O O . SER A 1 103 ? 3.481 10.689 -5.933 1.00 98.06 103 SER A O 1
ATOM 806 N N . ILE A 1 104 ? 4.222 9.155 -7.401 1.00 98.31 104 ILE A N 1
ATOM 807 C CA . ILE A 1 104 ? 3.577 8.006 -6.762 1.00 98.31 104 ILE A CA 1
ATOM 808 C C . ILE A 1 104 ? 4.113 7.791 -5.341 1.00 98.31 104 ILE A C 1
ATOM 810 O O . ILE A 1 104 ? 3.324 7.623 -4.414 1.00 98.31 104 ILE A O 1
ATOM 814 N N . ILE A 1 105 ? 5.434 7.852 -5.139 1.00 97.81 105 ILE A N 1
ATOM 815 C CA . ILE A 1 105 ? 6.048 7.725 -3.806 1.00 97.81 105 ILE A CA 1
ATOM 816 C C . ILE A 1 105 ? 5.485 8.776 -2.845 1.00 97.81 105 ILE A C 1
ATOM 818 O O . ILE A 1 105 ? 5.127 8.445 -1.716 1.00 97.81 105 ILE A O 1
ATOM 822 N N . ASN A 1 106 ? 5.357 10.026 -3.293 1.00 98.12 106 ASN A N 1
ATOM 823 C CA . ASN A 1 106 ? 4.807 11.097 -2.465 1.00 98.12 106 ASN A CA 1
ATOM 824 C C . ASN A 1 106 ? 3.340 10.813 -2.078 1.00 98.12 106 ASN A C 1
ATOM 826 O O . ASN A 1 106 ? 2.960 10.914 -0.912 1.00 98.12 106 ASN A O 1
ATOM 830 N N . GLN A 1 107 ? 2.525 10.347 -3.028 1.00 98.44 107 GLN A N 1
ATOM 831 C CA . GLN A 1 107 ? 1.137 9.955 -2.758 1.00 98.44 107 GLN A CA 1
ATOM 832 C C . GLN A 1 107 ? 1.037 8.794 -1.757 1.00 98.44 107 GLN A C 1
ATOM 834 O O . GLN A 1 107 ? 0.200 8.839 -0.853 1.00 98.44 107 GLN A O 1
ATOM 839 N N . ILE A 1 108 ? 1.916 7.793 -1.868 1.00 98.25 108 ILE A N 1
ATOM 840 C CA . ILE A 1 108 ? 2.004 6.684 -0.908 1.00 98.25 108 ILE A CA 1
ATOM 841 C C . ILE A 1 108 ? 2.329 7.219 0.490 1.00 98.25 108 ILE A C 1
ATOM 843 O O . ILE A 1 108 ? 1.625 6.893 1.440 1.00 98.25 108 ILE A O 1
ATOM 847 N N . GLN A 1 109 ? 3.319 8.105 0.626 1.00 97.88 109 GLN A N 1
ATOM 848 C CA . GLN A 1 109 ? 3.696 8.696 1.919 1.00 97.88 109 GLN A CA 1
ATOM 849 C C . GLN A 1 109 ? 2.547 9.483 2.570 1.00 97.88 109 GLN A C 1
ATOM 851 O O . GLN A 1 109 ? 2.334 9.408 3.787 1.00 97.88 109 GLN A O 1
ATOM 856 N N . ILE A 1 110 ? 1.774 10.218 1.765 1.00 98.06 110 ILE A N 1
ATOM 857 C CA . ILE A 1 110 ? 0.572 10.923 2.226 1.00 98.06 110 ILE A CA 1
ATOM 858 C C . ILE A 1 110 ? -0.476 9.925 2.738 1.00 98.06 110 ILE A C 1
ATOM 860 O O . ILE A 1 110 ? -1.060 10.141 3.805 1.00 98.06 110 ILE A O 1
ATOM 864 N N . ASN A 1 111 ? -0.722 8.837 2.006 1.00 97.88 111 ASN A N 1
ATOM 865 C CA . ASN A 1 111 ? -1.679 7.805 2.407 1.00 97.88 111 ASN A CA 1
ATOM 866 C C . ASN A 1 111 ? -1.230 7.067 3.667 1.00 97.88 111 ASN A C 1
ATOM 868 O O . ASN A 1 111 ? -2.025 6.909 4.590 1.00 97.88 111 ASN A O 1
ATOM 872 N N . ASP A 1 112 ? 0.047 6.712 3.759 1.00 95.94 112 ASP A N 1
ATOM 873 C CA . ASP A 1 112 ? 0.628 6.038 4.918 1.00 95.94 112 ASP A CA 1
ATOM 874 C C . ASP A 1 112 ? 0.506 6.911 6.176 1.00 95.94 112 ASP A C 1
ATOM 876 O O . ASP A 1 112 ? 0.111 6.430 7.239 1.00 95.94 112 ASP A O 1
ATOM 880 N N . SER A 1 113 ? 0.712 8.225 6.046 1.00 97.06 113 SER A N 1
ATOM 881 C CA . SER A 1 113 ? 0.500 9.183 7.139 1.00 97.06 113 SER A CA 1
ATOM 882 C C . SER A 1 113 ? -0.970 9.250 7.585 1.00 97.06 113 SER A C 1
ATOM 884 O O . SER A 1 113 ? -1.264 9.294 8.785 1.00 97.06 113 SER A O 1
ATOM 886 N N . LYS A 1 114 ? -1.921 9.239 6.638 1.00 95.75 114 LYS A N 1
ATOM 887 C CA . LYS A 1 114 ? -3.367 9.201 6.941 1.00 95.75 114 LYS A CA 1
ATOM 888 C C . LYS A 1 114 ? -3.749 7.895 7.639 1.00 95.75 114 LYS A C 1
ATOM 890 O O . LYS A 1 114 ? -4.428 7.936 8.666 1.00 95.75 114 LYS A O 1
ATOM 895 N N . CYS A 1 115 ? -3.282 6.773 7.100 1.00 93.81 115 CYS A N 1
ATOM 896 C CA . CYS A 1 115 ? -3.493 5.426 7.614 1.00 93.81 115 CYS A CA 1
ATOM 897 C C . CYS A 1 115 ? -2.969 5.312 9.052 1.00 93.81 115 CYS A C 1
ATOM 899 O O . CYS A 1 115 ? -3.719 4.961 9.961 1.00 93.81 115 CYS A O 1
ATOM 901 N N . GLN A 1 116 ? -1.730 5.748 9.303 1.00 94.56 116 GLN A N 1
ATOM 902 C CA . GLN A 1 116 ? -1.124 5.724 10.633 1.00 94.56 116 GLN A CA 1
ATOM 903 C C . GLN A 1 116 ? -1.900 6.573 11.645 1.00 94.56 116 GLN A C 1
ATOM 905 O O . GLN A 1 116 ? -2.125 6.141 12.778 1.00 94.56 116 GLN A O 1
ATOM 910 N N . ARG A 1 117 ? -2.327 7.781 11.257 1.00 94.81 117 ARG A N 1
ATOM 911 C CA . ARG A 1 117 ? -3.136 8.640 12.130 1.00 94.81 117 ARG A CA 1
ATOM 912 C C . ARG A 1 117 ? -4.452 7.961 12.503 1.00 94.81 117 ARG A C 1
ATOM 914 O O . ARG A 1 117 ? -4.814 7.959 13.677 1.00 94.81 117 ARG A O 1
ATOM 921 N N . LYS A 1 118 ? -5.141 7.368 11.526 1.00 92.44 118 LYS A N 1
ATOM 922 C CA . LYS A 1 118 ? -6.430 6.711 11.755 1.00 92.44 118 LYS A CA 1
ATOM 923 C C . LYS A 1 118 ? -6.289 5.430 12.577 1.00 92.44 118 LYS A C 1
ATOM 925 O O . LYS A 1 118 ? -7.056 5.235 13.511 1.00 92.44 118 LYS A O 1
ATOM 930 N N . ALA A 1 119 ? -5.259 4.623 12.329 1.00 91.56 119 ALA A N 1
ATOM 931 C CA . ALA A 1 119 ? -4.956 3.442 13.136 1.00 91.56 119 ALA A CA 1
ATOM 932 C C . ALA A 1 119 ? -4.742 3.799 14.618 1.00 91.56 119 ALA A C 1
ATOM 934 O O . ALA A 1 119 ? -5.299 3.153 15.503 1.00 91.56 119 ALA A O 1
ATOM 935 N N . ARG A 1 120 ? -3.995 4.876 14.909 1.00 93.50 120 ARG A N 1
ATOM 936 C CA . ARG A 1 120 ? -3.817 5.370 16.288 1.00 93.50 120 ARG A CA 1
ATOM 937 C C . ARG A 1 120 ? -5.132 5.815 16.924 1.00 93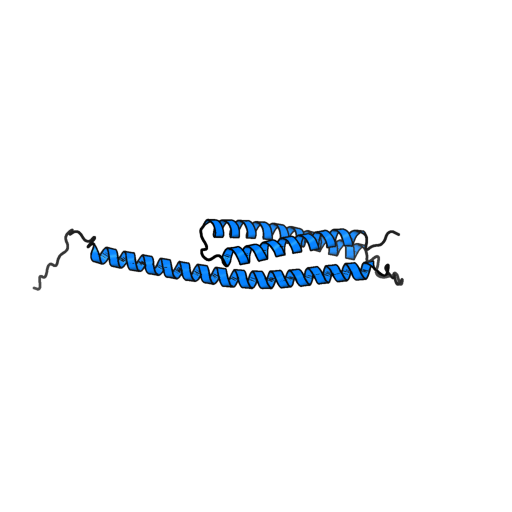.50 120 ARG A C 1
ATOM 939 O O . ARG A 1 120 ? -5.342 5.578 18.110 1.00 93.50 120 ARG A O 1
ATOM 946 N N . GLU A 1 121 ? -6.007 6.455 16.154 1.00 92.31 121 GLU A N 1
ATOM 947 C CA . GLU A 1 121 ? -7.333 6.853 16.627 1.00 92.31 121 GLU A CA 1
ATOM 948 C C . GLU A 1 121 ? -8.191 5.633 16.990 1.00 92.31 121 GLU A C 1
ATOM 950 O O . GLU A 1 121 ? -8.745 5.593 18.088 1.00 92.31 121 GLU A O 1
ATOM 955 N N . VAL A 1 122 ? -8.240 4.623 16.115 1.00 89.62 122 VAL A N 1
ATOM 956 C CA . VAL A 1 122 ? -8.968 3.362 16.345 1.00 89.62 122 VAL A CA 1
ATOM 957 C C . VAL A 1 122 ? -8.447 2.659 17.601 1.00 89.62 122 VAL A C 1
ATOM 959 O O . VAL A 1 122 ? -9.232 2.292 18.474 1.00 89.62 122 VAL A O 1
ATOM 962 N N . LEU A 1 123 ? -7.123 2.551 17.755 1.00 90.56 123 LEU A N 1
ATOM 963 C CA . LEU A 1 123 ? -6.503 1.960 18.947 1.00 90.56 123 LEU A CA 1
ATOM 964 C C . LEU A 1 123 ? -6.870 2.715 20.231 1.00 90.56 123 LEU A C 1
ATOM 966 O O . LEU A 1 123 ? -7.161 2.093 21.253 1.00 90.56 123 LEU A O 1
ATOM 970 N N . ARG A 1 124 ? -6.897 4.053 20.183 1.00 92.81 124 ARG A N 1
ATOM 971 C CA . ARG A 1 124 ? -7.300 4.884 21.325 1.00 92.81 124 ARG A CA 1
ATOM 972 C C . ARG A 1 124 ? -8.761 4.629 21.710 1.00 92.81 124 ARG A C 1
ATOM 974 O O . ARG A 1 124 ? -9.042 4.388 22.879 1.00 92.81 124 ARG A O 1
ATOM 981 N N . GLN A 1 125 ? -9.670 4.630 20.734 1.00 90.56 125 GLN A N 1
ATOM 982 C CA . GLN A 1 125 ? -11.098 4.374 20.957 1.00 90.56 125 GLN A CA 1
ATOM 983 C C . GLN A 1 125 ? -11.352 2.969 21.528 1.00 90.56 125 GLN A C 1
ATOM 985 O O . GLN A 1 125 ? -12.153 2.808 22.451 1.00 90.56 125 GLN A O 1
ATOM 990 N N . MET A 1 126 ? -10.639 1.953 21.030 1.00 88.12 126 MET A N 1
ATOM 991 C CA . MET A 1 126 ? -10.689 0.600 21.595 1.00 88.12 126 MET A CA 1
ATOM 992 C C . MET A 1 126 ? -10.212 0.577 23.054 1.00 88.12 126 MET A C 1
ATOM 994 O O . MET A 1 126 ? -10.870 -0.025 23.904 1.00 88.12 126 MET A O 1
ATOM 998 N N . GLY A 1 127 ? -9.112 1.271 23.364 1.00 91.31 127 GLY A N 1
ATOM 999 C CA . GLY A 1 127 ? -8.601 1.411 24.730 1.00 91.31 127 GLY A CA 1
ATOM 1000 C C . GLY A 1 127 ? -9.622 2.029 25.691 1.00 91.31 127 GLY A C 1
ATOM 1001 O O . GLY A 1 127 ? -9.877 1.469 26.762 1.00 91.31 127 GLY A O 1
ATOM 1002 N N . ASP A 1 128 ? -10.270 3.122 25.280 1.00 92.69 128 ASP A N 1
ATOM 1003 C CA . ASP A 1 128 ? -11.317 3.796 26.059 1.00 92.69 128 ASP A CA 1
ATOM 1004 C C . ASP A 1 128 ? -12.501 2.849 26.340 1.00 92.69 128 ASP A C 1
ATOM 1006 O O . ASP A 1 128 ? -12.982 2.745 27.474 1.00 92.69 128 ASP A O 1
ATOM 1010 N N . LYS A 1 129 ? -12.934 2.082 25.328 1.00 90.38 129 LYS A N 1
ATOM 1011 C CA . LYS A 1 129 ? -14.054 1.132 25.441 1.00 90.38 129 LYS A CA 1
ATOM 1012 C C . LYS A 1 129 ? -13.735 -0.049 26.363 1.00 90.38 129 LYS A C 1
ATOM 1014 O O . LYS A 1 129 ? -14.591 -0.462 27.151 1.00 90.38 129 LYS A O 1
ATOM 1019 N N . ILE A 1 130 ? -12.503 -0.563 26.332 1.00 92.12 130 ILE A N 1
ATOM 1020 C CA . ILE A 1 130 ? -12.024 -1.576 27.289 1.00 92.12 130 ILE A CA 1
ATOM 1021 C C . ILE A 1 130 ? -12.039 -1.006 28.713 1.00 92.12 130 ILE A C 1
ATOM 1023 O O . ILE A 1 130 ? -12.486 -1.681 29.645 1.00 92.12 130 ILE A O 1
ATOM 1027 N N . GLY A 1 131 ? -11.582 0.237 28.887 1.00 91.31 131 GLY A N 1
ATOM 1028 C CA . GLY A 1 131 ? -11.620 0.944 30.167 1.00 91.31 131 GLY A CA 1
ATOM 1029 C C . GLY A 1 131 ? -13.039 1.052 30.726 1.00 91.31 131 GLY A C 1
ATOM 1030 O O . GLY A 1 131 ? -13.285 0.639 31.861 1.00 91.31 131 GLY A O 1
ATOM 1031 N N . SER A 1 132 ? -13.981 1.516 29.902 1.00 92.44 132 SER A N 1
ATOM 1032 C CA . SER A 1 132 ? -15.404 1.601 30.248 1.00 92.44 132 SER A CA 1
ATOM 1033 C C . SER A 1 132 ? -15.987 0.231 30.614 1.00 92.44 132 SER A C 1
ATOM 1035 O O . SER A 1 132 ? -16.556 0.077 31.691 1.00 92.44 132 SER A O 1
ATOM 1037 N N . THR A 1 133 ? -15.730 -0.807 29.812 1.00 92.56 133 THR A N 1
ATOM 1038 C CA . THR A 1 133 ? -16.213 -2.177 30.078 1.00 92.56 133 THR A CA 1
ATOM 1039 C C . THR A 1 133 ? -15.725 -2.708 31.430 1.00 92.56 133 THR A C 1
ATOM 1041 O O . THR A 1 133 ? -16.479 -3.334 32.179 1.00 92.56 133 THR A O 1
ATOM 1044 N N . ARG A 1 134 ? -14.467 -2.430 31.797 1.00 91.00 134 ARG A N 1
ATOM 1045 C CA . ARG A 1 134 ? -13.918 -2.800 33.113 1.00 91.00 134 ARG A CA 1
ATOM 1046 C C . ARG A 1 134 ? -14.607 -2.053 34.253 1.00 91.00 134 ARG A C 1
ATOM 1048 O O . ARG A 1 134 ? -14.848 -2.655 35.298 1.00 91.00 134 ARG A O 1
ATOM 1055 N N . GLN A 1 135 ? -14.917 -0.769 34.075 1.00 89.75 135 GLN A N 1
ATOM 1056 C CA . GLN A 1 135 ? -15.666 0.012 35.065 1.00 89.75 135 GLN A CA 1
ATOM 1057 C C . GLN A 1 135 ? -17.091 -0.523 35.227 1.00 89.75 135 GLN A C 1
ATOM 1059 O O . GLN A 1 135 ? -17.521 -0.750 36.355 1.00 89.75 135 GLN A O 1
ATOM 1064 N N . THR A 1 136 ? -17.779 -0.832 34.125 1.00 89.69 136 THR A N 1
ATOM 1065 C CA . THR A 1 136 ? -19.106 -1.461 34.146 1.00 89.69 136 THR A CA 1
ATOM 1066 C C . THR A 1 136 ? -19.076 -2.804 34.867 1.00 89.69 136 THR A C 1
ATOM 1068 O O . THR A 1 136 ? -19.942 -3.062 35.694 1.00 89.69 136 THR A O 1
ATOM 1071 N N . LYS A 1 137 ? -18.050 -3.638 34.639 1.00 88.62 137 LYS A N 1
ATOM 1072 C CA . LYS A 1 137 ? -17.879 -4.905 35.369 1.00 88.62 137 LYS A CA 1
ATOM 1073 C C . LYS A 1 137 ? -17.738 -4.686 36.879 1.00 88.62 137 LYS A C 1
ATOM 1075 O O . LYS A 1 137 ? -18.368 -5.405 37.647 1.00 88.62 137 LYS A O 1
ATOM 1080 N N . LYS A 1 138 ? -16.944 -3.698 37.308 1.00 87.69 138 LYS A N 1
ATOM 1081 C CA . LYS A 1 138 ? -16.800 -3.346 38.733 1.00 87.69 138 LYS A CA 1
ATOM 1082 C C . LYS A 1 138 ? -18.122 -2.859 39.332 1.00 87.69 138 LYS A C 1
ATOM 1084 O O . LYS A 1 138 ? -18.485 -3.292 40.419 1.00 87.69 138 LYS A O 1
ATOM 1089 N N . ALA A 1 139 ? -18.843 -1.993 38.620 1.00 84.94 139 ALA A N 1
ATOM 1090 C CA . ALA A 1 139 ? -20.148 -1.496 39.052 1.00 84.94 139 ALA A CA 1
ATOM 1091 C C . ALA A 1 139 ? -21.172 -2.636 39.165 1.00 84.94 139 ALA A C 1
ATOM 1093 O O . ALA A 1 139 ? -21.842 -2.763 40.184 1.00 84.94 139 ALA A O 1
ATOM 1094 N N . PHE A 1 140 ? -21.220 -3.523 38.168 1.00 84.44 140 PHE A N 1
ATOM 1095 C CA . PHE A 1 140 ? -22.064 -4.715 38.187 1.00 84.44 140 PHE A CA 1
ATOM 1096 C C . PHE A 1 140 ? -21.761 -5.604 39.398 1.00 84.44 140 PHE A C 1
ATOM 1098 O O . PHE A 1 140 ? -22.679 -5.952 40.130 1.00 84.44 140 PHE A O 1
ATOM 1105 N N . GLN A 1 141 ? -20.482 -5.891 39.670 1.00 85.25 141 GLN A N 1
ATOM 1106 C CA . GLN A 1 141 ? -20.060 -6.657 40.851 1.00 85.25 141 GLN A CA 1
ATOM 1107 C C . GLN A 1 141 ? -20.492 -6.006 42.174 1.00 85.25 141 GLN A C 1
ATOM 1109 O O . GLN A 1 141 ? -20.881 -6.719 43.099 1.00 85.25 141 GLN A O 1
ATOM 1114 N N . ALA A 1 142 ? -20.448 -4.671 42.264 1.00 77.94 142 ALA A N 1
ATOM 1115 C CA . ALA A 1 142 ? -20.916 -3.932 43.437 1.00 77.94 142 ALA A CA 1
ATOM 1116 C C . ALA A 1 142 ? -22.439 -4.043 43.627 1.00 77.94 142 ALA A C 1
ATOM 1118 O O . ALA A 1 142 ? -22.907 -4.136 44.757 1.00 77.94 142 ALA A O 1
ATOM 1119 N N . TYR A 1 143 ? -23.212 -4.076 42.538 1.00 80.88 143 TYR A N 1
ATOM 1120 C CA . TYR A 1 143 ? -24.668 -4.228 42.602 1.00 80.88 143 TYR A CA 1
ATOM 1121 C C . TYR A 1 143 ? -25.099 -5.655 42.928 1.00 80.88 143 TYR A C 1
ATOM 1123 O O . TYR A 1 143 ? -25.974 -5.862 43.768 1.00 80.88 143 TYR A O 1
ATOM 1131 N N . THR A 1 144 ? -24.477 -6.651 42.300 1.00 78.62 144 THR A N 1
ATOM 1132 C CA . THR A 1 144 ? -24.895 -8.049 42.443 1.00 78.62 144 THR A CA 1
ATOM 1133 C C . THR A 1 144 ? -24.403 -8.713 43.720 1.00 78.62 144 THR A C 1
ATOM 1135 O O . THR A 1 144 ? -24.695 -9.890 43.898 1.00 78.62 144 THR A O 1
ATOM 1138 N N . HIS A 1 145 ? -23.656 -8.001 44.581 1.00 61.56 145 HIS A N 1
ATOM 1139 C CA . HIS A 1 145 ? -23.059 -8.542 45.805 1.00 61.56 145 HIS A CA 1
ATOM 1140 C C . HIS A 1 145 ? -22.556 -9.973 45.584 1.00 61.56 145 HIS A C 1
ATOM 1142 O O . HIS A 1 145 ? -22.971 -10.904 46.269 1.00 61.56 145 HIS A O 1
ATOM 1148 N N . SER A 1 146 ? -21.613 -10.178 44.658 1.00 51.72 146 SER A N 1
ATOM 1149 C CA . SER A 1 146 ? -20.915 -11.472 44.554 1.00 51.72 146 SER A CA 1
ATOM 1150 C C . SER A 1 146 ? -19.973 -11.732 45.747 1.00 51.72 146 SER A C 1
ATOM 1152 O O . SER A 1 146 ? -19.010 -12.480 45.632 1.00 51.72 146 SER A O 1
ATOM 1154 N N . ASN A 1 147 ? -20.266 -11.103 46.887 1.00 48.44 147 ASN A N 1
ATOM 1155 C CA . ASN A 1 147 ? -19.905 -11.506 48.231 1.00 48.44 147 ASN A CA 1
ATOM 1156 C C . ASN A 1 147 ? -21.176 -12.094 48.871 1.00 48.44 147 ASN A C 1
ATOM 1158 O O . ASN A 1 147 ? -21.766 -11.526 49.790 1.00 48.44 147 ASN A O 1
ATOM 1162 N N . VAL A 1 148 ? -21.635 -13.232 48.344 1.00 49.12 148 VAL A N 1
ATOM 1163 C CA . VAL A 1 148 ? -22.475 -14.115 49.150 1.00 49.12 148 VAL A CA 1
ATOM 1164 C C . VAL A 1 148 ? -21.566 -14.594 50.274 1.00 49.12 148 VAL A C 1
ATOM 1166 O O . VAL A 1 148 ? -20.638 -15.359 50.038 1.00 49.12 148 VAL A O 1
ATOM 1169 N N . SER A 1 149 ? -21.791 -14.018 51.452 1.00 50.31 149 SER A N 1
ATOM 1170 C CA . SER A 1 149 ? -21.480 -14.541 52.778 1.00 50.31 149 SER A CA 1
ATOM 1171 C C . SER A 1 149 ? -20.665 -15.841 52.791 1.00 50.31 149 SER A C 1
ATOM 1173 O O . SER A 1 149 ? -21.234 -16.925 52.714 1.00 50.31 149 SER A O 1
ATOM 1175 N N . ASN A 1 150 ? -19.353 -15.736 52.984 1.00 45.22 150 ASN A N 1
ATOM 1176 C CA . ASN A 1 150 ? -18.646 -16.712 53.803 1.00 45.22 150 ASN A CA 1
ATOM 1177 C C . ASN A 1 150 ? -17.688 -15.958 54.730 1.00 45.22 150 ASN A C 1
ATOM 1179 O O . ASN A 1 150 ? -16.625 -15.496 54.328 1.00 45.22 150 ASN A O 1
ATOM 1183 N N . GLU A 1 151 ? -18.197 -15.755 55.946 1.00 48.41 151 GLU A N 1
ATOM 1184 C CA . GLU A 1 151 ? -17.479 -15.649 57.218 1.00 48.41 151 GLU A CA 1
ATOM 1185 C C . GLU A 1 151 ? -16.158 -14.869 57.236 1.00 48.41 151 GLU A C 1
ATOM 1187 O O . GLU A 1 151 ? -15.075 -15.433 57.142 1.00 48.41 151 GLU A O 1
ATOM 1192 N N . ALA A 1 152 ? -16.258 -13.568 57.504 1.00 47.06 152 ALA A N 1
ATOM 1193 C CA . ALA A 1 152 ? -15.363 -12.870 58.434 1.00 47.06 152 ALA A CA 1
ATOM 1194 C C . ALA A 1 152 ? -15.972 -11.501 58.773 1.00 47.06 152 ALA A C 1
ATOM 1196 O O . ALA A 1 152 ? -15.441 -10.444 58.432 1.00 47.06 152 ALA A O 1
ATOM 1197 N N . TRP A 1 153 ? -17.150 -11.519 59.400 1.00 47.38 153 TRP A N 1
ATOM 1198 C CA . TRP A 1 153 ? -17.739 -10.321 59.985 1.00 47.38 153 TRP A CA 1
ATOM 1199 C C . TRP A 1 153 ? -17.160 -10.166 61.394 1.00 47.38 153 TRP A C 1
ATOM 1201 O O . TRP A 1 153 ? -17.345 -11.042 62.228 1.00 47.38 153 TRP A O 1
ATOM 1211 N N . PHE A 1 154 ? -16.386 -9.097 61.587 1.00 52.97 154 PHE A N 1
ATOM 1212 C CA . PHE A 1 154 ? -16.045 -8.446 62.855 1.00 52.97 154 PHE A CA 1
ATOM 1213 C C . PHE A 1 154 ? -16.162 -9.285 64.141 1.00 52.97 154 PHE A C 1
ATOM 1215 O O . PHE A 1 154 ? -17.249 -9.442 64.690 1.00 52.97 154 PHE A O 1
ATOM 1222 N N . PHE A 1 155 ? -15.017 -9.639 64.728 1.00 45.22 155 PHE A N 1
ATOM 1223 C CA . PHE A 1 155 ? -14.917 -9.689 66.185 1.00 45.22 155 PHE A CA 1
ATOM 1224 C C . PHE A 1 155 ? -14.238 -8.406 66.663 1.00 45.22 155 PHE A C 1
ATOM 1226 O O . PHE A 1 155 ? -13.021 -8.248 66.581 1.00 45.22 155 PHE A O 1
ATOM 1233 N N . ASP A 1 156 ? -15.063 -7.470 67.132 1.00 58.88 156 ASP A N 1
ATOM 1234 C CA . ASP A 1 156 ? -14.649 -6.549 68.181 1.00 58.88 156 ASP A CA 1
ATOM 1235 C C . ASP A 1 156 ? -14.471 -7.370 69.458 1.00 58.88 156 ASP A C 1
ATOM 1237 O O . ASP A 1 156 ? -15.434 -7.924 69.985 1.00 58.88 156 ASP A O 1
ATOM 1241 N N . THR A 1 157 ? -13.244 -7.432 69.958 1.00 46.84 157 THR A N 1
ATOM 1242 C CA . THR A 1 157 ? -13.021 -7.539 71.396 1.00 46.84 157 THR A CA 1
ATOM 1243 C C . THR A 1 157 ? -11.850 -6.651 71.767 1.00 46.84 157 THR A C 1
ATOM 1245 O O . THR A 1 157 ? -10.700 -7.088 71.822 1.00 46.84 157 THR A O 1
ATOM 1248 N N . LYS A 1 158 ? -12.147 -5.388 72.074 1.00 51.66 158 LYS A N 1
ATOM 1249 C CA . LYS A 1 158 ? -11.378 -4.678 73.097 1.00 51.66 158 LYS A CA 1
ATOM 1250 C C . LYS A 1 158 ? -11.483 -5.424 74.431 1.00 51.66 158 LYS A C 1
ATOM 1252 O O . LYS A 1 158 ? -12.572 -5.501 74.998 1.00 51.66 158 LYS A O 1
ATOM 1257 N N . LYS A 1 159 ? -10.344 -5.882 74.950 1.00 42.53 159 LYS A N 1
ATOM 1258 C CA . LYS A 1 159 ? -9.910 -5.719 76.346 1.00 42.53 159 LYS A CA 1
ATOM 1259 C C . LYS A 1 159 ? -8.418 -5.993 76.455 1.00 42.53 159 LYS A C 1
ATOM 1261 O O . LYS A 1 159 ? -7.988 -7.046 75.945 1.00 42.53 159 LYS A O 1
#

Foldseek 3Di:
DPALCPVLVVLLVVLLVLLVVLLVLLVVLLVLLPDPDNDPVSVVVNVVSVVVNVVSVVSNVVSVVVNVVSVVVNPPDPDDPDPDPDDPVSVVVVVVSVVSSVVSVVSSVVSVVSSVVSVVVNVVVVVVVVVVVVVVVVVVCVVVVPVPDDDDPDDDDDD

pLDDT: mean 81.48, std 19.28, range [37.78, 98.44]

Sequence (159 aa):
MKSSLTGLMPVLDEKLKLFKEMLQLSQEQVALLQAEQVDEDAIKRLTEMIASRQDLMNRIDHLSHSINDLKKAAAIEPNSSGSRAGEPGQDEEYISKLNDIRSIINQIQINDSKCQRKAREVLRQMGDKIGSTRQTKKAFQAYTHSNVSNEAWFFDTKK

Radius of gyration: 30.33 Å; chains: 1; bounding box: 64×30×107 Å